Protein AF-A0A966KZH2-F1 (afdb_monomer_lite)

Foldseek 3Di:
DWDDDPPDPDTWDKAWDWDQDPVGIDIDIDTDPDPDDDSVCCCPVPVVVVCVVPVVLVVCLCPVLVLVPQPDPDPVVNVVSNVVSNVVSVVVVVD

Secondary structure (DSSP, 8-state):
-EE--TT-SS-EEEEEEEEEETTEEEEEEEEE--SS--HHHIIIIIIIHHIIIIIIHHHHHHHHH-TT----SSHHHHHHHHHHHHHHHHHHHH-

Structure (mmCIF, N/CA/C/O backbone):
data_AF-A0A966KZH2-F1
#
_entry.id   AF-A0A966KZH2-F1
#
loop_
_atom_site.group_PDB
_atom_site.id
_atom_site.type_symbol
_atom_site.label_atom_id
_atom_site.label_alt_id
_atom_site.label_comp_id
_atom_site.label_asym_id
_atom_site.label_entity_id
_atom_site.label_seq_id
_atom_site.pdbx_PDB_ins_code
_atom_site.Cartn_x
_atom_site.Cartn_y
_atom_site.Cartn_z
_atom_site.occupancy
_atom_site.B_iso_or_equiv
_atom_site.auth_seq_id
_atom_site.auth_comp_id
_atom_site.auth_asym_id
_atom_site.auth_atom_id
_atom_site.pdbx_PDB_model_num
ATOM 1 N N . MET A 1 1 ? -20.923 3.035 14.657 1.00 69.88 1 MET A N 1
ATOM 2 C CA . MET A 1 1 ? -22.238 3.664 14.389 1.00 69.88 1 MET A CA 1
ATOM 3 C C . MET A 1 1 ? -22.719 3.221 13.015 1.00 69.88 1 MET A C 1
ATOM 5 O O . MET A 1 1 ? -21.880 3.037 12.146 1.00 69.88 1 MET A O 1
ATOM 9 N N . THR A 1 2 ? -24.015 3.017 12.789 1.00 78.69 2 THR A N 1
ATOM 10 C CA . THR A 1 2 ? -24.529 2.669 11.451 1.00 78.69 2 THR A CA 1
ATOM 11 C C . THR A 1 2 ? -24.968 3.944 10.733 1.00 78.69 2 THR A C 1
ATOM 13 O O . THR A 1 2 ? -25.774 4.694 11.275 1.00 78.69 2 THR A O 1
ATOM 16 N N . ILE A 1 3 ? -24.418 4.207 9.546 1.00 80.75 3 ILE A N 1
ATOM 17 C CA . ILE A 1 3 ? -24.667 5.421 8.758 1.00 80.75 3 ILE A CA 1
ATOM 18 C C . ILE A 1 3 ? -25.309 5.027 7.427 1.00 80.75 3 ILE A C 1
ATOM 20 O O . ILE A 1 3 ? -24.935 4.030 6.806 1.00 80.75 3 ILE A O 1
ATOM 24 N N . LYS A 1 4 ? -26.282 5.820 6.976 1.00 81.69 4 LYS A N 1
ATOM 25 C CA . LYS A 1 4 ? -26.903 5.690 5.658 1.00 81.69 4 LYS A CA 1
ATOM 26 C C . LYS A 1 4 ? -26.850 7.042 4.954 1.00 81.69 4 LYS A C 1
ATOM 28 O O . LYS A 1 4 ? -27.528 7.974 5.371 1.00 81.69 4 LYS A O 1
ATOM 33 N N . SER A 1 5 ? -26.037 7.136 3.904 1.00 79.50 5 SER A N 1
ATOM 34 C CA . SER A 1 5 ? -26.071 8.275 2.983 1.00 79.50 5 SER A CA 1
ATOM 35 C C . SER A 1 5 ? -27.267 8.145 2.035 1.00 79.50 5 SER A C 1
ATOM 37 O O . SER A 1 5 ? -27.697 7.030 1.736 1.00 79.50 5 SER A O 1
ATOM 39 N N . GLY A 1 6 ? -27.794 9.267 1.538 1.00 81.31 6 GLY A N 1
ATOM 40 C CA . GLY A 1 6 ? -28.952 9.282 0.635 1.00 81.31 6 GLY A CA 1
ATOM 41 C C . GLY A 1 6 ? -28.739 8.488 -0.660 1.00 81.31 6 GLY A C 1
ATOM 42 O O . GLY A 1 6 ? -29.694 7.950 -1.208 1.00 81.31 6 GLY A O 1
ATOM 43 N N . SER A 1 7 ? -27.488 8.348 -1.111 1.00 87.12 7 SER A N 1
ATOM 44 C CA . SER A 1 7 ? -27.122 7.568 -2.301 1.00 87.12 7 SER A CA 1
ATOM 45 C C . SER A 1 7 ? -26.867 6.081 -2.030 1.00 87.12 7 SER A C 1
ATOM 47 O O . SER A 1 7 ? -26.614 5.323 -2.964 1.00 87.12 7 SER A O 1
ATOM 49 N N . TRP A 1 8 ? -26.890 5.634 -0.771 1.00 85.56 8 TRP A N 1
ATOM 50 C CA . TRP A 1 8 ? -26.542 4.257 -0.424 1.00 85.56 8 TRP A CA 1
ATOM 51 C C . TRP A 1 8 ? -27.771 3.357 -0.385 1.00 85.56 8 TRP A C 1
ATOM 53 O O . TRP A 1 8 ? -28.734 3.603 0.342 1.00 85.56 8 TRP A O 1
ATOM 63 N N . HIS A 1 9 ? -27.686 2.238 -1.105 1.00 83.69 9 HIS A N 1
ATOM 64 C CA . HIS A 1 9 ? -28.746 1.232 -1.149 1.00 83.69 9 HIS A CA 1
ATOM 65 C C . HIS A 1 9 ? -29.025 0.600 0.230 1.00 83.69 9 HIS A C 1
ATOM 67 O O . HIS A 1 9 ? -30.158 0.226 0.527 1.00 83.69 9 HIS A O 1
ATOM 73 N N . LYS A 1 10 ? -28.010 0.485 1.103 1.00 84.38 10 LYS A N 1
ATOM 74 C CA . LYS A 1 10 ? -28.138 -0.090 2.454 1.00 84.38 10 LYS A CA 1
ATOM 75 C C . LYS A 1 10 ? -27.385 0.739 3.501 1.00 84.38 10 LYS A C 1
ATOM 77 O O . LYS A 1 10 ? -26.363 1.340 3.166 1.00 84.38 10 LYS A O 1
ATOM 82 N N . PRO A 1 11 ? -27.867 0.765 4.758 1.00 83.81 11 PRO A N 1
ATOM 83 C CA . PRO A 1 11 ? -27.103 1.314 5.873 1.00 83.81 11 PRO A CA 1
ATOM 84 C C . PRO A 1 11 ? -25.823 0.492 6.092 1.00 83.81 11 PRO A C 1
ATOM 86 O O . PRO A 1 11 ? -25.858 -0.734 6.035 1.00 83.81 11 PRO A O 1
ATOM 89 N N . GLN A 1 12 ? -24.701 1.166 6.335 1.00 85.06 12 GLN A N 1
ATOM 90 C CA . GLN A 1 12 ? -23.380 0.551 6.507 1.00 85.06 12 GLN A CA 1
ATOM 91 C C . GLN A 1 12 ? -22.816 0.881 7.892 1.00 85.06 12 GLN A C 1
ATOM 93 O O . GLN A 1 12 ? -23.105 1.940 8.458 1.00 85.06 12 GLN A O 1
ATOM 98 N N . ARG A 1 13 ? -21.991 -0.009 8.452 1.00 83.75 13 ARG A N 1
ATOM 99 C CA . ARG A 1 13 ? -21.310 0.248 9.729 1.00 83.75 13 ARG A CA 1
ATOM 100 C C . ARG A 1 13 ? -20.096 1.145 9.493 1.00 83.75 13 ARG A C 1
ATOM 102 O O . ARG A 1 13 ? -19.211 0.829 8.703 1.00 83.75 13 ARG A O 1
ATOM 109 N N . CYS A 1 14 ? -20.070 2.265 10.204 1.00 84.38 14 CYS A N 1
ATOM 110 C CA . CYS A 1 14 ? -18.989 3.235 10.206 1.00 84.38 14 CYS A CA 1
ATOM 111 C C . CYS A 1 14 ? -18.306 3.283 11.577 1.00 84.38 14 CYS A C 1
ATOM 113 O O . CYS A 1 14 ? -18.949 3.310 12.636 1.00 84.38 14 CYS A O 1
ATOM 115 N N . TYR A 1 15 ? -16.986 3.346 11.526 1.00 85.50 15 TYR A N 1
ATOM 116 C CA . TYR A 1 15 ? -16.065 3.451 12.642 1.00 85.50 15 TYR A CA 1
ATOM 117 C C . TYR A 1 15 ? -15.355 4.796 12.533 1.00 85.50 15 TYR A C 1
ATOM 119 O O . TYR A 1 15 ? -14.955 5.191 11.442 1.00 85.50 15 TYR A O 1
ATOM 127 N N . SER A 1 16 ? -15.229 5.517 13.642 1.00 85.69 16 SER A N 1
ATOM 128 C CA . SER A 1 16 ? -14.588 6.832 13.663 1.00 85.69 16 SER A CA 1
ATOM 129 C C . SER A 1 16 ? -13.394 6.772 14.597 1.00 85.69 16 SER A C 1
ATOM 131 O O . SER A 1 16 ? -13.556 6.478 15.780 1.00 85.69 16 SER A O 1
ATOM 133 N N . LYS A 1 17 ? -12.207 7.049 14.068 1.00 84.69 17 LYS A N 1
ATOM 134 C CA . LYS A 1 17 ? -11.000 7.273 14.853 1.00 84.69 17 LYS A CA 1
ATOM 135 C C . LYS A 1 17 ? -10.827 8.772 15.028 1.00 84.69 17 LYS A C 1
ATOM 137 O O . LYS A 1 17 ? -10.785 9.502 14.043 1.00 84.69 17 LYS A O 1
ATOM 142 N N . ILE A 1 18 ? -10.757 9.211 16.275 1.00 86.62 18 ILE A N 1
ATOM 143 C CA . ILE A 1 18 ? -10.582 10.613 16.641 1.00 86.62 18 ILE A CA 1
ATOM 144 C C . ILE A 1 18 ? -9.276 10.691 17.418 1.00 86.62 18 ILE A C 1
ATOM 146 O O . ILE A 1 18 ? -9.154 10.081 18.478 1.00 86.62 18 ILE A O 1
ATOM 150 N N . GLU A 1 19 ? -8.302 11.413 16.880 1.00 86.00 19 GLU A N 1
ATOM 151 C CA . GLU A 1 19 ? -7.021 11.664 17.531 1.00 86.00 19 GLU A CA 1
ATOM 152 C C . GLU A 1 19 ? -6.835 13.165 17.706 1.00 86.00 19 GLU A C 1
ATOM 154 O O . GLU A 1 19 ? -6.831 13.923 16.738 1.00 86.00 19 GLU A O 1
ATOM 159 N N . SER A 1 20 ? -6.665 13.600 18.952 1.00 85.12 20 SER A N 1
ATOM 160 C CA . SER A 1 20 ? -6.263 14.970 19.253 1.00 85.12 20 SER A CA 1
ATOM 161 C C . SER A 1 20 ? -4.746 15.006 19.361 1.00 85.12 20 SER A C 1
ATOM 163 O O . SER A 1 20 ? -4.173 14.513 20.331 1.00 85.12 20 SER A O 1
ATOM 165 N N . THR A 1 21 ? -4.092 15.574 18.355 1.00 81.69 21 THR A N 1
ATOM 166 C CA . THR A 1 21 ? -2.642 15.812 18.364 1.00 81.69 21 THR A CA 1
ATOM 167 C C . THR A 1 21 ? -2.359 17.288 18.624 1.00 81.69 21 THR A C 1
ATOM 169 O O . THR A 1 21 ? -3.234 18.130 18.440 1.00 81.69 21 THR A O 1
ATOM 172 N N . GLY A 1 22 ? -1.129 17.636 19.015 1.00 78.81 22 GLY A N 1
ATOM 173 C CA . GLY A 1 22 ? -0.726 19.040 19.208 1.00 78.81 22 GLY A CA 1
ATOM 174 C C . GLY A 1 22 ? -0.849 19.920 17.951 1.00 78.81 22 GLY A C 1
ATOM 175 O O . GLY A 1 22 ? -0.768 21.137 18.051 1.00 78.81 22 GLY A O 1
ATOM 176 N N . LEU A 1 23 ? -1.073 19.310 16.781 1.00 81.12 23 LEU A N 1
ATOM 177 C CA . LEU A 1 23 ? -1.308 19.966 15.490 1.00 81.12 23 LEU A CA 1
ATOM 178 C C . LEU A 1 23 ? -2.801 20.134 15.153 1.00 81.12 23 LEU A C 1
ATOM 180 O O . LEU A 1 23 ? -3.131 20.712 14.122 1.00 81.12 23 LEU A O 1
ATOM 184 N N . GLY A 1 24 ? -3.703 19.623 15.995 1.00 85.06 24 GLY A N 1
ATOM 185 C CA . GLY A 1 24 ? -5.146 19.658 15.784 1.00 85.06 24 GLY A CA 1
ATOM 186 C C . GLY A 1 24 ? -5.821 18.292 15.909 1.00 85.06 24 GLY A C 1
ATOM 187 O O . GLY A 1 24 ? -5.193 17.259 16.171 1.00 85.06 24 GLY A O 1
ATOM 188 N N . MET A 1 25 ? -7.142 18.313 15.729 1.00 87.56 25 MET A N 1
ATOM 189 C CA . MET A 1 25 ? -7.998 17.131 15.763 1.00 87.56 25 MET A CA 1
ATOM 190 C C . MET A 1 25 ? -7.989 16.442 14.394 1.00 87.56 25 MET A C 1
ATOM 192 O O . MET A 1 25 ? -8.492 16.996 13.419 1.00 87.56 25 MET A O 1
ATOM 196 N N . ASN A 1 26 ? -7.463 15.222 14.331 1.00 85.69 26 ASN A N 1
ATOM 197 C CA . ASN A 1 26 ? -7.535 14.367 13.153 1.00 85.69 26 ASN A CA 1
ATOM 198 C C . ASN A 1 26 ? -8.658 13.346 13.333 1.00 85.69 26 ASN A C 1
ATOM 200 O O . ASN A 1 26 ? -8.623 12.509 14.236 1.00 85.69 26 ASN A O 1
ATOM 204 N N . VAL A 1 27 ? -9.669 13.419 12.465 1.00 87.69 27 VAL A N 1
ATOM 205 C CA . VAL A 1 27 ? -10.830 12.524 12.489 1.00 87.69 27 VAL A CA 1
ATOM 206 C C . VAL A 1 27 ? -10.860 11.701 11.209 1.00 87.69 27 VAL A C 1
ATOM 208 O O . VAL A 1 27 ? -10.945 12.244 10.111 1.00 87.69 27 VAL A O 1
ATOM 211 N N . HIS A 1 28 ? -10.808 10.381 11.353 1.00 86.00 28 HIS A N 1
ATOM 212 C CA . HIS A 1 28 ? -10.847 9.426 10.251 1.00 86.00 28 HIS A CA 1
ATOM 213 C C . HIS A 1 28 ? -12.092 8.552 10.373 1.00 86.00 28 HIS A C 1
ATOM 215 O O . HIS A 1 28 ? -12.324 7.930 11.409 1.00 86.00 28 HIS A O 1
ATOM 221 N N . HIS A 1 29 ? -12.871 8.463 9.297 1.00 86.31 29 HIS A N 1
ATOM 222 C CA . HIS A 1 29 ? -14.047 7.600 9.220 1.00 86.31 29 HIS A CA 1
ATOM 223 C C . HIS A 1 29 ? -13.763 6.401 8.316 1.00 86.31 29 HIS A C 1
ATOM 225 O O . HIS A 1 29 ? -13.307 6.556 7.186 1.00 86.31 29 HIS A O 1
ATOM 231 N N . ILE A 1 30 ? -14.040 5.201 8.815 1.00 85.25 30 ILE A N 1
ATOM 232 C CA . ILE A 1 30 ? -13.822 3.932 8.125 1.00 85.25 30 ILE A CA 1
ATOM 233 C C . ILE A 1 30 ? -15.158 3.211 8.034 1.00 85.25 30 ILE A C 1
ATOM 235 O O . ILE A 1 30 ? -15.799 2.937 9.047 1.00 85.25 30 ILE A O 1
ATOM 239 N N . VAL A 1 31 ? -15.569 2.882 6.816 1.00 86.50 31 VAL A N 1
ATOM 240 C CA . VAL A 1 31 ? -16.782 2.105 6.553 1.00 86.50 31 VAL A CA 1
ATOM 241 C C . VAL A 1 31 ? -16.363 0.680 6.236 1.00 86.50 31 VAL A C 1
ATOM 243 O O . VAL A 1 31 ? -15.511 0.471 5.375 1.00 86.50 31 VAL A O 1
ATOM 246 N N . SER A 1 32 ? -16.932 -0.291 6.944 1.00 82.88 32 SER A N 1
ATOM 247 C CA . SER A 1 32 ? -16.572 -1.698 6.776 1.00 82.88 32 SER A CA 1
ATOM 248 C C . SER A 1 32 ? -17.803 -2.594 6.821 1.00 82.88 32 SER A C 1
ATOM 250 O O . SER A 1 32 ? -18.730 -2.354 7.597 1.00 82.88 32 SER A O 1
ATOM 252 N N . ASN A 1 33 ? -17.778 -3.641 5.994 1.00 82.31 33 ASN A N 1
ATOM 253 C CA . ASN A 1 33 ? -18.779 -4.706 5.960 1.00 82.31 33 ASN A CA 1
ATOM 254 C C . ASN A 1 33 ? -18.305 -5.979 6.693 1.00 82.31 33 ASN A C 1
ATOM 256 O O . ASN A 1 33 ? -18.906 -7.036 6.534 1.00 82.31 33 ASN A O 1
ATOM 260 N N . LEU A 1 34 ? -17.203 -5.906 7.448 1.00 80.06 34 LEU A N 1
ATOM 261 C CA . LEU A 1 34 ? -16.704 -7.031 8.242 1.00 80.06 34 LEU A CA 1
ATOM 262 C C . LEU A 1 34 ? -17.638 -7.292 9.436 1.00 80.06 34 LEU A C 1
ATOM 264 O O . LEU A 1 34 ? -18.040 -6.363 10.146 1.00 80.06 34 LEU A O 1
ATOM 268 N N . GLU A 1 35 ? -18.002 -8.558 9.645 1.00 69.25 35 GLU A N 1
ATOM 269 C CA . GLU A 1 35 ? -18.834 -8.977 10.773 1.00 69.25 35 GLU A CA 1
ATOM 270 C C . GLU A 1 35 ? -18.009 -9.056 12.069 1.00 69.25 35 GLU A C 1
ATOM 272 O O . GLU A 1 35 ? -16.856 -9.470 12.062 1.00 69.25 35 GLU A O 1
ATOM 277 N N . ALA A 1 36 ? -18.628 -8.644 13.182 1.00 57.34 36 ALA A N 1
ATOM 278 C CA . ALA A 1 36 ? -18.167 -8.890 14.554 1.00 57.34 36 ALA A CA 1
ATOM 279 C C . ALA A 1 36 ? -16.684 -8.589 14.881 1.00 57.34 36 ALA A C 1
ATOM 281 O O . ALA A 1 36 ? -16.016 -9.414 15.490 1.00 57.34 36 ALA A O 1
ATOM 282 N N . GLN A 1 37 ? -16.192 -7.389 14.556 1.00 64.25 37 GLN A N 1
ATOM 283 C CA . GLN A 1 37 ? -14.896 -6.912 15.061 1.00 64.25 37 GLN A CA 1
ATOM 284 C C . GLN A 1 37 ? -15.016 -5.580 15.794 1.00 64.25 37 GLN A C 1
ATOM 286 O O . GLN A 1 37 ? -15.839 -4.715 15.446 1.00 64.25 37 GLN A O 1
ATOM 291 N N . GLU A 1 38 ? -14.193 -5.425 16.830 1.00 77.25 38 GLU A N 1
ATOM 292 C CA . GLU A 1 38 ? -14.070 -4.162 17.544 1.00 77.25 38 GLU A CA 1
ATOM 293 C C . GLU A 1 38 ? -13.522 -3.075 16.606 1.00 77.25 38 GLU A C 1
ATOM 295 O O . GLU A 1 38 ? -12.764 -3.333 15.670 1.00 77.25 38 GLU A O 1
ATOM 300 N N . ALA A 1 39 ? -13.873 -1.812 16.872 1.00 77.44 39 ALA A N 1
ATOM 301 C CA . ALA A 1 39 ? -13.374 -0.673 16.092 1.00 77.44 39 ALA A CA 1
ATOM 302 C C . ALA A 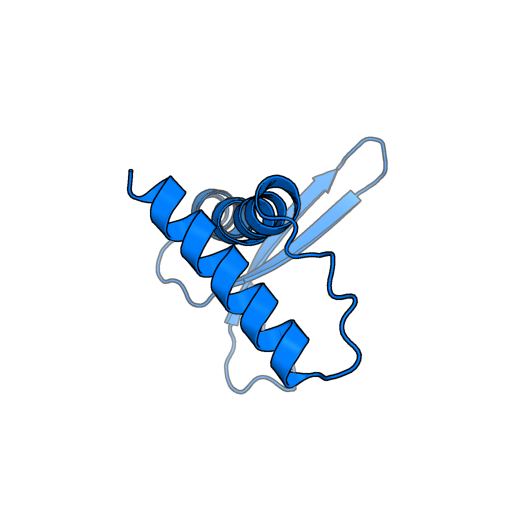1 39 ? -11.836 -0.640 16.023 1.00 77.44 39 ALA A C 1
ATOM 304 O O . ALA A 1 39 ? -11.255 -0.200 15.029 1.00 77.44 39 ALA A O 1
ATOM 305 N N . ARG A 1 40 ? -11.191 -1.116 17.094 1.00 81.06 40 ARG A N 1
ATOM 306 C CA . ARG A 1 40 ? -9.742 -1.204 17.225 1.00 81.06 40 ARG A CA 1
ATOM 307 C C . ARG A 1 40 ? -9.145 -2.236 16.272 1.00 81.06 40 ARG A C 1
ATOM 309 O O . ARG A 1 40 ? -8.197 -1.904 15.573 1.00 81.06 40 ARG A O 1
ATOM 316 N N . GLU A 1 41 ? -9.712 -3.433 16.208 1.00 82.31 41 GLU A N 1
ATOM 317 C CA . GLU A 1 41 ? -9.251 -4.516 15.328 1.00 82.31 41 GLU A CA 1
ATOM 318 C C . GLU A 1 41 ? -9.373 -4.105 13.858 1.00 82.31 41 GLU A C 1
ATOM 320 O O . GLU A 1 41 ? -8.417 -4.193 13.097 1.00 82.31 41 GLU A O 1
ATOM 325 N N . ILE A 1 42 ? -10.502 -3.512 13.463 1.00 83.75 42 ILE A N 1
ATOM 326 C CA . ILE A 1 42 ? -10.686 -3.027 12.085 1.00 83.75 42 ILE A CA 1
ATOM 327 C C . ILE A 1 42 ? -9.633 -1.973 11.723 1.00 83.75 42 ILE A C 1
ATOM 329 O O . ILE A 1 42 ? -9.118 -1.957 10.602 1.00 83.75 42 ILE A O 1
ATOM 333 N N . TYR A 1 43 ? -9.288 -1.093 12.664 1.00 83.38 43 TYR A N 1
ATOM 334 C CA . TYR A 1 43 ? -8.255 -0.095 12.426 1.00 83.38 43 TYR A CA 1
ATOM 335 C C . TYR A 1 43 ? -6.853 -0.720 12.357 1.00 83.38 43 TYR A C 1
ATOM 337 O O . TYR A 1 43 ? -6.156 -0.551 11.359 1.00 83.38 43 TYR A O 1
ATOM 345 N N . PHE A 1 44 ? -6.422 -1.435 13.396 1.00 81.69 44 PHE A N 1
ATOM 346 C CA . PHE A 1 44 ? -5.047 -1.930 13.497 1.00 81.69 44 PHE A CA 1
ATOM 347 C C . PHE A 1 44 ? -4.778 -3.143 12.602 1.00 81.69 44 PHE A C 1
ATOM 349 O O . PHE A 1 44 ? -3.736 -3.191 11.952 1.00 81.69 44 PHE A O 1
ATOM 356 N N . ASP A 1 45 ? -5.706 -4.093 12.513 1.00 82.00 45 ASP A N 1
ATOM 357 C CA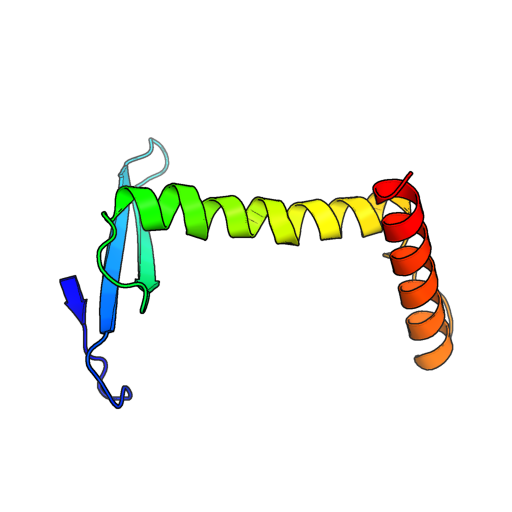 . ASP A 1 45 ? -5.492 -5.335 11.769 1.00 82.00 45 ASP A CA 1
ATOM 358 C C . ASP A 1 45 ? -5.836 -5.234 10.290 1.00 82.00 45 ASP A C 1
ATOM 360 O O . ASP A 1 45 ? -5.227 -5.936 9.489 1.00 82.00 45 ASP A O 1
ATOM 364 N N . PHE A 1 46 ? -6.755 -4.354 9.894 1.00 81.00 46 PHE A N 1
ATOM 365 C CA . PHE A 1 46 ? -7.114 -4.204 8.482 1.00 81.00 46 PHE A CA 1
ATOM 366 C C . PHE A 1 46 ? -6.639 -2.881 7.905 1.00 81.00 46 PHE A C 1
ATOM 368 O O . PHE A 1 46 ? -5.894 -2.870 6.925 1.00 81.00 46 PHE A O 1
ATOM 375 N N . TYR A 1 47 ? -7.055 -1.756 8.488 1.00 82.81 47 TYR A N 1
ATOM 376 C CA . TYR A 1 47 ? -6.792 -0.448 7.890 1.00 82.81 47 TYR A CA 1
ATOM 377 C C . TYR A 1 47 ? -5.296 -0.100 7.866 1.00 82.81 47 TYR A C 1
ATOM 379 O O . TYR A 1 47 ? -4.784 0.305 6.822 1.00 82.81 47 TYR A O 1
ATOM 387 N N . VAL A 1 48 ? -4.582 -0.305 8.977 1.00 82.62 48 VAL A N 1
ATOM 388 C CA . VAL A 1 48 ? -3.135 -0.046 9.068 1.00 82.62 48 VAL A CA 1
ATOM 389 C C . VAL A 1 48 ? -2.342 -1.042 8.217 1.00 82.62 48 VAL A C 1
ATOM 391 O O . VAL A 1 48 ? -1.539 -0.617 7.384 1.00 82.62 48 VAL A O 1
ATOM 394 N N . LYS A 1 49 ? -2.621 -2.350 8.333 1.00 81.62 49 LYS A N 1
ATOM 395 C CA . LYS A 1 49 ? -1.931 -3.387 7.540 1.00 81.62 49 LYS A CA 1
ATOM 396 C C . LYS A 1 49 ? -2.136 -3.223 6.033 1.00 81.62 49 LYS A C 1
ATOM 398 O O . LYS A 1 49 ? -1.256 -3.579 5.257 1.00 81.62 49 LYS A O 1
ATOM 403 N N . ARG A 1 50 ? -3.251 -2.628 5.588 1.00 79.62 50 ARG A N 1
ATOM 404 C CA . ARG A 1 50 ? -3.463 -2.289 4.169 1.00 79.62 50 ARG A CA 1
ATOM 405 C C . ARG A 1 50 ? -2.379 -1.353 3.629 1.00 79.62 50 ARG A C 1
ATOM 407 O O . ARG A 1 50 ? -1.963 -1.511 2.485 1.00 79.62 50 ARG A O 1
ATOM 414 N N . GLY A 1 51 ? -1.944 -0.378 4.429 1.00 73.81 51 GLY A N 1
ATOM 415 C CA . GLY A 1 51 ? -0.870 0.5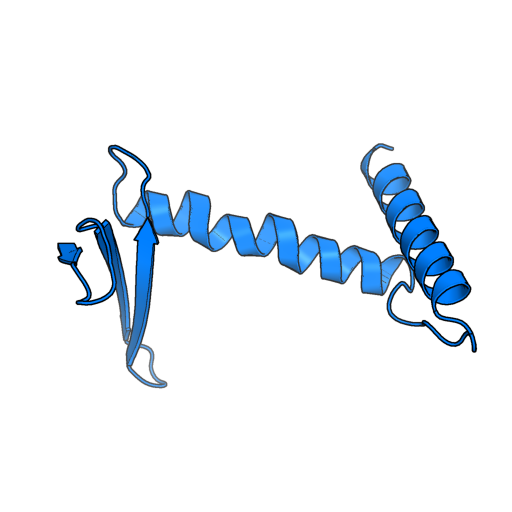43 4.049 1.00 73.81 51 GLY A CA 1
ATOM 416 C C . GLY A 1 51 ? 0.461 -0.186 3.882 1.00 73.81 51 GLY A C 1
ATOM 417 O O . GLY A 1 51 ? 1.130 -0.034 2.863 1.00 73.81 51 GLY A O 1
ATOM 418 N N . GLU A 1 52 ? 0.794 -1.056 4.832 1.00 72.81 52 GLU A N 1
ATOM 419 C CA . GLU A 1 52 ? 2.011 -1.870 4.799 1.00 72.81 52 GLU A CA 1
ATOM 420 C C . GLU A 1 52 ? 2.020 -2.855 3.618 1.00 72.81 52 GLU A C 1
ATOM 422 O O . GLU A 1 52 ? 2.962 -2.886 2.828 1.00 72.81 52 GLU A O 1
ATOM 427 N N . ALA A 1 53 ? 0.930 -3.598 3.423 1.00 69.94 53 ALA A N 1
ATOM 428 C CA . ALA A 1 53 ? 0.844 -4.631 2.397 1.00 69.94 53 ALA A CA 1
ATOM 429 C C . ALA A 1 53 ? 0.795 -4.087 0.960 1.00 69.94 53 ALA A C 1
ATOM 431 O O . ALA A 1 53 ? 1.051 -4.844 0.026 1.00 69.94 53 ALA A O 1
ATOM 432 N N . ILE A 1 54 ? 0.432 -2.819 0.748 1.00 76.06 54 ILE A N 1
ATOM 433 C CA . ILE A 1 54 ? 0.259 -2.252 -0.598 1.00 76.06 54 ILE A CA 1
ATOM 434 C C . ILE A 1 54 ? 1.264 -1.134 -0.851 1.00 76.06 54 ILE A C 1
ATOM 436 O O . ILE A 1 54 ? 2.045 -1.208 -1.798 1.00 76.06 54 ILE A O 1
ATOM 440 N N . GLU A 1 55 ? 1.256 -0.088 -0.029 1.00 81.19 55 GLU A N 1
ATOM 441 C CA . GLU A 1 55 ? 2.035 1.117 -0.303 1.00 81.19 55 GLU A CA 1
ATOM 442 C C . GLU A 1 55 ? 3.534 0.875 -0.122 1.00 81.19 55 GLU A C 1
ATOM 444 O O . GLU A 1 55 ? 4.319 1.291 -0.976 1.00 81.19 55 GLU A O 1
ATOM 449 N N . ASN A 1 56 ? 3.935 0.157 0.933 1.00 82.56 56 ASN A N 1
ATOM 450 C CA . ASN A 1 56 ? 5.351 -0.141 1.160 1.00 82.56 56 ASN A CA 1
ATOM 451 C C . ASN A 1 56 ? 5.901 -1.082 0.084 1.00 82.56 56 ASN A C 1
ATOM 453 O O . ASN A 1 56 ? 6.926 -0.764 -0.511 1.00 82.56 56 ASN A O 1
ATOM 457 N N . ARG A 1 57 ? 5.172 -2.142 -0.293 1.00 81.81 57 ARG A N 1
ATOM 458 C CA . ARG A 1 57 ? 5.587 -3.026 -1.404 1.00 81.81 57 ARG A CA 1
ATOM 459 C C . ARG A 1 57 ? 5.704 -2.280 -2.733 1.00 81.81 57 ARG A C 1
ATOM 461 O O . ARG A 1 57 ? 6.646 -2.502 -3.485 1.00 81.81 57 ARG A O 1
ATOM 468 N N . ILE A 1 58 ? 4.791 -1.352 -3.035 1.00 84.12 58 ILE A N 1
ATOM 469 C CA . ILE A 1 58 ? 4.908 -0.514 -4.241 1.00 84.12 58 ILE A CA 1
ATOM 470 C C . ILE A 1 58 ? 6.137 0.402 -4.159 1.00 84.12 58 ILE A C 1
ATOM 472 O O . ILE A 1 58 ? 6.830 0.568 -5.163 1.00 84.12 58 ILE A O 1
ATOM 476 N N . LYS A 1 59 ? 6.419 1.003 -2.993 1.00 85.69 59 LYS A N 1
ATOM 477 C CA . LYS A 1 59 ? 7.629 1.816 -2.780 1.00 85.69 59 LYS A CA 1
ATOM 478 C C . LYS A 1 59 ? 8.897 0.988 -2.967 1.00 85.69 59 LYS A C 1
ATOM 480 O O . LYS A 1 59 ? 9.824 1.458 -3.615 1.00 85.69 59 LYS A O 1
ATOM 485 N N . GLU A 1 60 ? 8.924 -0.239 -2.464 1.00 86.00 60 GLU A N 1
ATOM 486 C CA . GLU A 1 60 ? 10.050 -1.157 -2.629 1.00 86.00 60 GLU A CA 1
ATOM 487 C C . GLU A 1 60 ? 10.263 -1.533 -4.096 1.00 86.00 60 GLU A C 1
ATOM 489 O O . GLU A 1 60 ? 11.367 -1.364 -4.598 1.00 86.00 60 GLU A O 1
ATOM 494 N N . VAL A 1 61 ? 9.213 -1.921 -4.830 1.00 87.38 61 VAL A N 1
ATOM 495 C CA . VAL A 1 61 ? 9.312 -2.206 -6.276 1.00 87.38 61 VAL A CA 1
ATOM 496 C C . VAL A 1 61 ? 9.837 -0.988 -7.047 1.00 87.38 61 VAL A C 1
ATOM 498 O O . VAL A 1 61 ? 10.683 -1.126 -7.934 1.00 87.38 61 VAL A O 1
ATOM 501 N N . LYS A 1 62 ? 9.374 0.218 -6.700 1.00 86.75 62 LYS A N 1
ATOM 502 C CA . LYS A 1 62 ? 9.847 1.461 -7.324 1.00 86.75 62 LYS A CA 1
ATOM 503 C C . LYS A 1 62 ? 11.320 1.723 -7.030 1.00 86.75 62 LYS A C 1
ATOM 505 O O . LYS A 1 62 ? 12.079 1.949 -7.967 1.00 86.75 62 LYS A O 1
ATOM 510 N N . ASN A 1 63 ? 11.715 1.656 -5.762 1.00 86.81 63 ASN A N 1
ATOM 511 C CA . ASN A 1 63 ? 13.057 2.028 -5.316 1.00 86.81 63 ASN A CA 1
ATOM 512 C C . ASN A 1 63 ? 14.110 0.956 -5.633 1.00 86.81 63 ASN A C 1
ATOM 514 O O . ASN A 1 63 ? 15.217 1.293 -6.037 1.00 86.81 63 ASN A O 1
ATOM 518 N N . MET A 1 64 ? 13.782 -0.326 -5.459 1.00 85.56 64 MET A N 1
ATOM 519 C CA . MET A 1 64 ? 14.714 -1.447 -5.638 1.00 85.56 64 MET A CA 1
ATOM 520 C C . MET A 1 64 ? 14.802 -1.908 -7.096 1.00 85.56 64 MET A C 1
ATOM 522 O O . MET A 1 64 ? 15.875 -2.293 -7.552 1.00 85.56 64 MET A O 1
ATOM 526 N N . CYS A 1 65 ? 13.696 -1.857 -7.848 1.00 84.88 65 CYS A N 1
ATOM 527 C CA . CYS A 1 65 ? 13.640 -2.344 -9.234 1.00 84.88 65 CYS A CA 1
ATOM 528 C C . CYS A 1 65 ? 13.481 -1.225 -10.275 1.00 84.88 65 CYS A C 1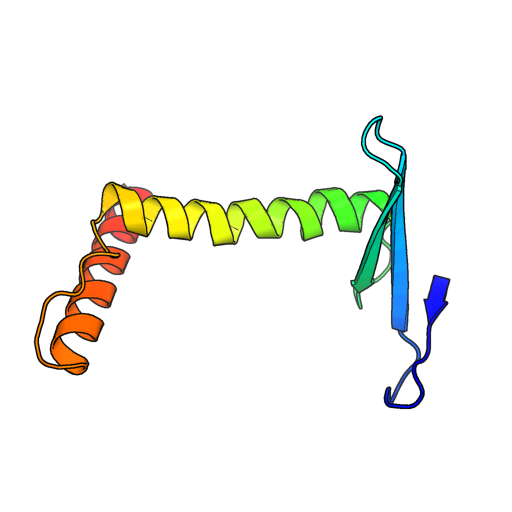
ATOM 530 O O . CYS A 1 65 ? 13.171 -1.514 -11.437 1.00 84.88 65 CYS A O 1
ATOM 532 N N . PHE A 1 66 ? 13.694 0.038 -9.874 1.00 83.50 66 PHE A N 1
ATOM 533 C CA . PHE A 1 66 ? 13.674 1.233 -10.734 1.00 83.50 66 PHE A CA 1
ATOM 534 C C . PHE A 1 66 ? 12.444 1.300 -11.647 1.00 83.50 66 PHE A C 1
ATOM 536 O O . PHE A 1 66 ? 12.533 1.641 -12.837 1.00 83.50 66 PHE A O 1
ATOM 543 N N . SER A 1 67 ? 11.293 0.901 -11.101 1.00 85.06 67 SER A N 1
ATOM 544 C CA . SER A 1 67 ? 10.048 0.775 -11.859 1.00 85.06 67 SER A CA 1
ATOM 545 C C . SER A 1 67 ? 9.394 2.130 -12.155 1.00 85.06 67 SER A C 1
ATOM 547 O O . SER A 1 67 ? 8.414 2.195 -12.893 1.00 85.06 67 SER A O 1
ATOM 549 N N . ASP A 1 68 ? 9.899 3.203 -11.549 1.00 84.94 68 ASP A N 1
ATOM 550 C CA . ASP A 1 68 ? 9.490 4.593 -11.750 1.00 84.94 68 ASP A CA 1
ATOM 551 C C . ASP A 1 68 ? 10.109 5.215 -13.015 1.00 84.94 68 ASP A C 1
ATOM 553 O O . ASP A 1 68 ? 9.518 6.101 -13.634 1.00 84.94 68 ASP A O 1
ATOM 557 N N . ARG A 1 69 ? 11.272 4.719 -13.451 1.00 83.06 69 ARG A N 1
ATOM 558 C CA . ARG A 1 69 ? 11.951 5.180 -14.662 1.00 83.06 69 ARG A CA 1
ATOM 559 C C . ARG A 1 69 ? 11.317 4.554 -15.904 1.00 83.06 69 ARG A C 1
ATOM 561 O O . ARG A 1 69 ? 11.783 3.529 -16.397 1.00 83.06 69 ARG A O 1
ATOM 568 N N . LEU A 1 70 ? 10.280 5.194 -16.433 1.00 84.88 70 LEU A N 1
ATOM 569 C CA . LEU A 1 70 ? 9.600 4.827 -17.681 1.00 84.88 70 LEU A CA 1
ATOM 570 C C . LEU A 1 70 ? 9.941 5.836 -18.787 1.00 84.88 70 LEU A C 1
ATOM 572 O O . LEU A 1 70 ? 9.169 6.741 -19.083 1.00 84.88 70 LEU A O 1
ATOM 576 N N . SER A 1 71 ? 11.138 5.718 -19.365 1.00 86.00 71 SER A N 1
ATOM 577 C CA . SER A 1 71 ? 11.687 6.698 -20.318 1.00 86.00 71 SER A CA 1
ATOM 578 C C . SER A 1 71 ? 11.497 6.325 -21.791 1.00 86.00 71 SER A C 1
ATOM 580 O O . SER A 1 71 ? 12.131 6.923 -22.656 1.00 86.00 71 SER A O 1
ATOM 582 N N . ASN A 1 72 ? 10.693 5.306 -22.096 1.00 87.88 72 ASN A N 1
ATOM 583 C CA . ASN A 1 72 ? 10.504 4.853 -23.469 1.00 87.88 72 ASN A CA 1
ATOM 584 C C . ASN A 1 72 ? 9.397 5.651 -24.172 1.00 87.88 72 ASN A C 1
ATOM 586 O O . ASN A 1 72 ? 8.449 6.101 -23.532 1.00 87.88 72 ASN A O 1
ATOM 590 N N . TYR A 1 73 ? 9.484 5.786 -25.496 1.00 89.31 73 TYR A N 1
ATOM 591 C CA . TYR A 1 73 ? 8.525 6.584 -26.276 1.00 89.31 73 TYR A CA 1
ATOM 592 C C . TYR A 1 73 ? 7.137 5.932 -26.401 1.00 89.31 73 TYR A C 1
ATOM 594 O O . TYR A 1 73 ? 6.146 6.620 -26.627 1.00 89.31 73 TYR A O 1
ATOM 602 N N . GLY A 1 74 ? 7.049 4.605 -26.259 1.00 92.69 74 GLY A N 1
ATOM 603 C CA . GLY A 1 74 ? 5.811 3.843 -26.427 1.00 92.69 74 GLY A CA 1
ATOM 604 C C . GLY A 1 74 ? 5.219 3.343 -25.110 1.00 92.69 74 GLY A C 1
ATOM 605 O O . GLY A 1 74 ? 5.938 2.824 -24.253 1.00 92.69 74 GLY A O 1
ATOM 606 N N . PHE A 1 75 ? 3.888 3.407 -24.992 1.00 91.94 75 PHE A N 1
ATOM 607 C CA . PHE A 1 75 ? 3.148 2.872 -23.842 1.00 91.94 75 PHE A CA 1
ATOM 608 C C . PHE A 1 75 ? 3.479 1.398 -23.576 1.00 91.94 75 PHE A C 1
ATOM 610 O O . PHE A 1 75 ? 3.861 1.046 -22.465 1.00 91.94 75 PHE A O 1
ATOM 617 N N . TRP A 1 76 ? 3.410 0.550 -24.607 1.00 94.44 76 TRP A N 1
ATOM 618 C CA . TRP A 1 76 ? 3.654 -0.890 -24.478 1.00 94.44 76 TRP A CA 1
ATOM 619 C C . TRP A 1 76 ? 5.059 -1.224 -23.984 1.00 94.44 76 TRP A C 1
ATOM 621 O O . TRP A 1 76 ? 5.229 -2.138 -23.182 1.00 94.44 76 TRP A O 1
ATOM 631 N N . ALA A 1 77 ? 6.061 -0.454 -24.406 1.00 90.94 77 ALA A N 1
ATOM 632 C CA . ALA A 1 7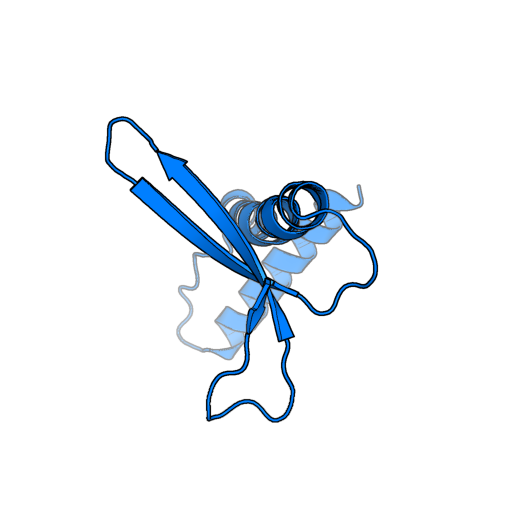7 ? 7.434 -0.676 -23.980 1.00 90.94 77 ALA A CA 1
ATOM 633 C C . ALA A 1 77 ? 7.642 -0.289 -22.503 1.00 90.94 77 ALA A C 1
ATOM 635 O O . ALA A 1 77 ? 8.335 -0.993 -21.770 1.00 90.94 77 ALA A O 1
ATOM 636 N N . ASN A 1 78 ? 6.995 0.787 -22.042 1.00 91.88 78 ASN A N 1
ATOM 637 C CA . ASN A 1 78 ? 6.981 1.160 -20.625 1.00 91.88 78 ASN A CA 1
ATOM 638 C C . ASN A 1 78 ? 6.171 0.167 -19.776 1.00 91.88 78 ASN A C 1
ATOM 640 O O . ASN A 1 78 ? 6.610 -0.211 -18.692 1.00 91.88 78 ASN A O 1
ATOM 644 N N . PHE A 1 79 ? 5.030 -0.312 -20.280 1.00 92.44 79 PHE A N 1
ATOM 645 C CA . PHE A 1 79 ? 4.222 -1.329 -19.608 1.00 92.44 79 PHE A CA 1
ATOM 646 C C . PHE A 1 79 ? 4.999 -2.638 -19.426 1.00 92.44 79 PHE A C 1
ATOM 648 O O . PHE A 1 79 ? 5.051 -3.182 -18.325 1.00 92.44 79 PHE A O 1
ATOM 655 N N . PHE A 1 80 ? 5.673 -3.108 -20.479 1.00 93.19 80 PHE A N 1
ATOM 656 C CA . PHE A 1 80 ? 6.502 -4.310 -20.412 1.00 93.19 80 PHE A CA 1
ATOM 657 C C . PHE A 1 80 ? 7.674 -4.151 -19.432 1.00 93.19 80 PHE A C 1
ATOM 659 O O . PHE A 1 80 ? 7.951 -5.053 -18.645 1.00 93.19 80 PHE A O 1
ATOM 666 N N . ARG A 1 81 ? 8.316 -2.976 -19.404 1.00 92.12 81 ARG A N 1
ATOM 667 C CA . ARG A 1 81 ? 9.369 -2.659 -18.427 1.00 92.12 81 ARG A CA 1
ATOM 668 C C . ARG A 1 81 ? 8.854 -2.719 -16.986 1.00 92.12 81 ARG A C 1
ATOM 670 O O . ARG A 1 81 ? 9.501 -3.333 -16.144 1.00 92.12 81 ARG A O 1
ATOM 677 N N . LEU A 1 82 ? 7.688 -2.131 -16.711 1.00 92.81 82 LEU A N 1
ATOM 678 C CA . LEU A 1 82 ? 7.051 -2.199 -15.393 1.00 92.81 82 LEU A CA 1
ATOM 679 C C . LEU A 1 82 ? 6.740 -3.649 -14.990 1.00 92.81 82 LEU A C 1
ATOM 681 O O . LEU A 1 82 ? 6.963 -4.028 -13.839 1.00 92.81 82 LEU A O 1
ATOM 685 N N . LEU A 1 83 ? 6.269 -4.464 -15.939 1.00 93.19 83 LEU A N 1
ATOM 686 C CA . LEU A 1 83 ? 5.977 -5.879 -15.718 1.00 93.19 83 LEU A CA 1
ATOM 687 C C . LEU A 1 83 ? 7.239 -6.672 -15.345 1.00 93.19 83 LEU A C 1
ATOM 689 O O . LEU A 1 83 ? 7.211 -7.432 -14.380 1.00 93.19 83 LEU A O 1
ATOM 693 N N . ILE A 1 84 ? 8.358 -6.442 -16.040 1.00 92.31 84 ILE A N 1
ATOM 694 C CA . ILE A 1 84 ? 9.649 -7.063 -15.703 1.00 92.31 84 ILE A CA 1
ATOM 695 C C . ILE A 1 84 ? 10.133 -6.617 -14.318 1.00 92.31 84 ILE A C 1
ATOM 697 O O . ILE A 1 84 ? 10.515 -7.467 -13.518 1.00 92.31 84 ILE A O 1
ATOM 701 N N . SER A 1 85 ? 10.085 -5.317 -13.998 1.00 91.69 85 SER A N 1
ATOM 702 C CA . SER A 1 85 ? 10.474 -4.821 -12.667 1.00 91.69 85 SER A CA 1
ATOM 703 C C . SER A 1 85 ? 9.640 -5.462 -11.553 1.00 91.69 85 SER A C 1
ATOM 705 O O . SER A 1 85 ? 10.173 -5.808 -10.501 1.00 91.69 85 SER A O 1
ATOM 707 N N . ARG A 1 86 ? 8.337 -5.669 -11.785 1.00 91.31 86 ARG A N 1
ATOM 708 C CA . ARG A 1 86 ? 7.453 -6.350 -10.832 1.00 91.31 86 ARG A CA 1
ATOM 709 C C . ARG A 1 86 ? 7.807 -7.830 -10.671 1.00 91.31 86 ARG A C 1
ATOM 711 O O . ARG A 1 86 ? 7.827 -8.309 -9.541 1.00 91.31 86 ARG A O 1
ATOM 718 N N . LEU A 1 87 ? 8.077 -8.527 -11.777 1.00 92.50 87 LEU A N 1
ATOM 719 C CA . LEU A 1 87 ? 8.467 -9.939 -11.781 1.00 92.50 87 LEU A CA 1
ATOM 720 C C . LEU A 1 87 ? 9.796 -10.151 -11.042 1.00 92.50 87 LEU A C 1
ATOM 722 O O . LEU A 1 87 ? 9.901 -11.061 -10.229 1.00 92.50 87 LEU A O 1
ATOM 726 N N . ALA A 1 88 ? 10.785 -9.289 -11.289 1.00 91.88 88 ALA A N 1
ATOM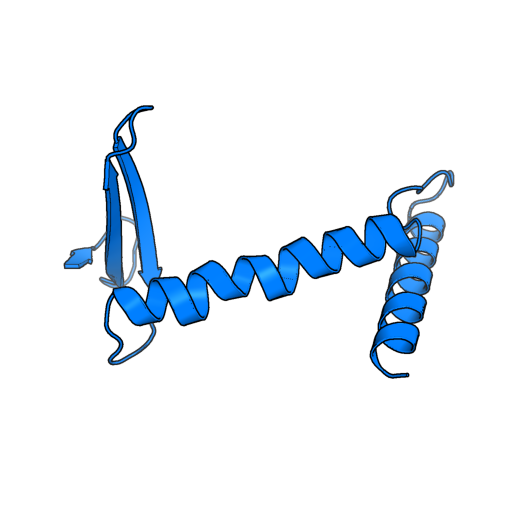 727 C CA . ALA A 1 88 ? 12.082 -9.344 -10.620 1.00 91.88 88 ALA A CA 1
ATOM 728 C C . ALA A 1 88 ? 11.949 -9.176 -9.100 1.00 91.88 88 ALA A C 1
ATOM 730 O O . ALA A 1 88 ? 12.565 -9.926 -8.346 1.00 91.88 88 ALA A O 1
ATOM 731 N N . TYR A 1 89 ? 11.106 -8.243 -8.648 1.00 91.12 89 TYR A N 1
ATOM 732 C CA . TYR A 1 89 ? 10.833 -8.073 -7.222 1.00 91.12 89 TYR A CA 1
ATOM 733 C C . TYR A 1 89 ? 10.110 -9.284 -6.609 1.00 91.12 89 TYR A C 1
ATOM 735 O O . TYR A 1 89 ? 10.454 -9.691 -5.507 1.00 91.12 89 TYR A O 1
ATOM 743 N N . GLU A 1 90 ? 9.130 -9.888 -7.295 1.00 90.56 90 GLU A N 1
ATOM 744 C CA . GLU A 1 90 ? 8.492 -11.116 -6.782 1.00 90.56 90 GLU A CA 1
ATOM 745 C C . GLU A 1 90 ? 9.474 -12.284 -6.711 1.00 90.56 90 GLU A C 1
ATOM 747 O O . GLU A 1 90 ? 9.461 -13.020 -5.732 1.00 90.56 90 GLU A O 1
ATOM 752 N N . LEU A 1 91 ? 10.363 -12.431 -7.698 1.00 91.81 91 LEU A N 1
ATOM 753 C CA . LEU A 1 91 ? 11.415 -13.443 -7.641 1.00 91.81 91 LEU A CA 1
ATOM 754 C C . LEU A 1 91 ? 12.343 -13.211 -6.441 1.00 91.81 91 LEU A C 1
ATOM 756 O O . LEU A 1 91 ? 12.667 -14.163 -5.744 1.00 91.81 91 LEU A O 1
ATOM 760 N N . PHE A 1 92 ? 12.730 -11.960 -6.180 1.00 89.38 92 PHE A N 1
ATOM 761 C CA . PHE A 1 92 ? 13.533 -11.600 -5.010 1.00 89.38 92 PHE A CA 1
ATOM 762 C C . PHE A 1 92 ? 12.817 -11.892 -3.684 1.00 89.38 92 PHE A C 1
ATOM 764 O O . PHE A 1 92 ? 13.464 -12.313 -2.740 1.00 89.38 92 PHE A O 1
ATOM 771 N N . LEU A 1 93 ? 11.499 -11.688 -3.611 1.00 87.88 93 LEU A N 1
ATOM 772 C CA . LEU A 1 93 ? 10.705 -11.951 -2.406 1.00 87.88 93 LEU A CA 1
ATOM 773 C C . LEU A 1 93 ? 10.524 -13.455 -2.120 1.00 87.88 93 LEU A C 1
ATOM 775 O O . LEU A 1 93 ? 10.300 -13.840 -0.976 1.00 87.88 93 LEU A O 1
ATOM 779 N N . ILE A 1 94 ? 10.534 -14.289 -3.163 1.00 90.06 94 ILE A N 1
ATOM 780 C CA . ILE A 1 94 ? 10.338 -15.745 -3.056 1.00 90.06 94 ILE A CA 1
ATOM 781 C C . ILE A 1 94 ? 11.642 -16.476 -2.686 1.00 90.06 94 ILE A C 1
ATOM 783 O O . ILE A 1 94 ? 11.576 -17.583 -2.150 1.00 90.06 94 ILE A O 1
ATOM 787 N N . LEU A 1 95 ? 12.799 -15.882 -2.992 1.00 80.75 95 LEU A N 1
ATOM 788 C CA . LEU A 1 95 ? 14.133 -16.395 -2.655 1.00 80.75 95 LEU A CA 1
ATOM 789 C C . LEU A 1 95 ? 14.513 -16.085 -1.201 1.00 80.75 95 LEU A C 1
ATOM 791 O O . LEU A 1 95 ? 15.163 -16.965 -0.594 1.00 80.75 95 LEU A O 1
#

Sequence (95 aa):
MTIKSGSWHKPQRCYSKIESTGLGMNVHHIVSNLEAQEAREIYFDFYVKRGEAIENRIKEVKNMCFSDRLSNYGFWANFFRLLISRLAYELFLIL

Radius of gyration: 19.7 Å; chains: 1; bounding box: 44×36×46 Å

pLDDT: mean 84.26, std 6.3, range [57.34, 94.44]